Protein AF-A0A656YXF1-F1 (afdb_monomer_lite)

Foldseek 3Di:
DVVVLVVLLVLQLVQQLVCVCVPVQPDPVSVVSSVVSSVVSVVVSVVCVVVVHDSVVVSVVNSVVNPPD

pLDDT: mean 81.11, std 14.17, range [40.72, 95.38]

Secondary structure (DSSP, 8-state):
-HHHHHHHHHHHHHHTS----GGG--SHHHHHHHHHHHHHHHHHHHHHHHTT--HHHHHHHHHTT-TT-

Sequence (69 aa):
KKRSTIEKIFKIAKQVYGVKNLHVYHKEGAYWKIFIGFYFSCLLYQDLKDEKINVDRAVGLFGDNTDVW

Organism: NCBI:txid1698269

Radius of gyration: 12.3 Å; chains: 1; bounding box: 29×26×30 Å

Structure (mmCIF, N/CA/C/O backbone):
data_AF-A0A656YXF1-F1
#
_entry.id   AF-A0A656YXF1-F1
#
loop_
_atom_site.group_PDB
_atom_site.id
_atom_site.type_symbol
_atom_site.label_atom_id
_atom_site.label_alt_id
_atom_site.label_comp_id
_atom_site.label_asym_id
_atom_site.label_entity_id
_atom_site.label_seq_id
_atom_site.pdbx_PDB_ins_code
_atom_site.Cartn_x
_atom_site.Cartn_y
_atom_site.Cartn_z
_atom_site.occupancy
_atom_site.B_iso_or_equiv
_atom_site.auth_seq_id
_atom_site.auth_comp_id
_atom_site.auth_asym_id
_atom_site.auth_atom_id
_atom_site.pdbx_PDB_model_num
ATOM 1 N N . LYS A 1 1 ? -3.891 13.325 10.623 1.00 72.19 1 LYS A N 1
ATOM 2 C CA . LYS A 1 1 ? -4.815 12.412 9.893 1.00 72.19 1 LYS A CA 1
ATOM 3 C C . LYS A 1 1 ? -4.427 12.234 8.419 1.00 72.19 1 LYS A C 1
ATOM 5 O O . LYS A 1 1 ? -4.020 11.137 8.085 1.00 72.19 1 LYS A O 1
ATOM 10 N N . LYS A 1 2 ? -4.448 13.274 7.565 1.00 85.56 2 LYS A N 1
ATOM 11 C CA . LYS A 1 2 ? -4.149 13.142 6.115 1.00 85.56 2 LYS A CA 1
ATOM 12 C C . LYS A 1 2 ? -2.751 12.584 5.785 1.00 85.56 2 LYS A C 1
ATOM 14 O O . LYS A 1 2 ? -2.649 11.690 4.959 1.00 85.56 2 LYS A O 1
ATOM 19 N N . ARG A 1 3 ? -1.696 13.049 6.470 1.00 87.25 3 ARG A N 1
ATOM 20 C CA . ARG A 1 3 ? -0.316 12.557 6.275 1.00 87.25 3 ARG A CA 1
ATOM 21 C C . ARG A 1 3 ? -0.188 11.041 6.473 1.00 87.25 3 ARG A C 1
ATOM 23 O O . ARG A 1 3 ? 0.344 10.365 5.608 1.00 87.25 3 ARG A O 1
ATOM 30 N N . SER A 1 4 ? -0.746 10.513 7.561 1.00 88.38 4 SER A N 1
ATOM 31 C CA . SER A 1 4 ? -0.715 9.073 7.854 1.00 88.38 4 SER A CA 1
ATOM 32 C C . SER A 1 4 ? -1.455 8.247 6.794 1.00 88.38 4 SER A C 1
ATOM 34 O O . SER A 1 4 ? -0.991 7.177 6.416 1.00 88.38 4 SER A O 1
ATOM 36 N N . THR A 1 5 ? -2.570 8.753 6.255 1.00 91.12 5 THR A N 1
ATOM 37 C CA . THR A 1 5 ? -3.263 8.108 5.128 1.00 91.12 5 THR A CA 1
ATOM 38 C C . THR A 1 5 ? -2.371 8.024 3.891 1.00 91.12 5 THR A C 1
ATOM 40 O O . THR A 1 5 ? -2.275 6.969 3.273 1.00 91.12 5 THR A O 1
ATOM 43 N N . ILE A 1 6 ? -1.693 9.123 3.553 1.00 90.56 6 ILE A N 1
ATOM 44 C CA . ILE A 1 6 ? -0.772 9.172 2.413 1.00 90.56 6 ILE A CA 1
ATOM 45 C C . ILE A 1 6 ? 0.377 8.179 2.627 1.00 90.56 6 ILE A C 1
ATOM 47 O O . ILE A 1 6 ? 0.661 7.383 1.740 1.00 90.56 6 ILE A O 1
ATOM 51 N N . GLU A 1 7 ? 0.982 8.149 3.816 1.00 91.94 7 GLU A N 1
ATOM 52 C CA . GLU A 1 7 ? 2.048 7.194 4.157 1.00 91.94 7 GLU A CA 1
ATOM 53 C C . GLU A 1 7 ? 1.597 5.734 3.974 1.00 91.94 7 GLU A C 1
ATOM 55 O O . GLU A 1 7 ? 2.338 4.932 3.405 1.00 91.94 7 GLU A O 1
ATOM 60 N N . LYS A 1 8 ? 0.359 5.398 4.364 1.00 93.12 8 LYS A N 1
ATOM 61 C CA . LYS A 1 8 ? -0.214 4.057 4.161 1.00 93.12 8 LYS A CA 1
ATOM 62 C C . LYS A 1 8 ? -0.410 3.709 2.686 1.00 93.12 8 LYS A C 1
ATOM 64 O O . LYS A 1 8 ? -0.043 2.613 2.276 1.00 93.12 8 LYS A O 1
ATOM 69 N N . ILE A 1 9 ? -0.920 4.639 1.879 1.00 92.88 9 ILE A N 1
ATOM 70 C CA . ILE A 1 9 ? -1.085 4.441 0.428 1.00 92.88 9 ILE A CA 1
ATOM 71 C C . ILE A 1 9 ? 0.275 4.230 -0.248 1.00 92.88 9 ILE A C 1
ATOM 73 O O . ILE A 1 9 ? 0.435 3.311 -1.045 1.00 92.88 9 ILE A O 1
ATOM 77 N N . PHE A 1 10 ? 1.285 5.027 0.111 1.00 90.12 10 PHE A N 1
ATOM 78 C CA . PHE A 1 10 ? 2.648 4.851 -0.401 1.00 90.12 10 PHE A CA 1
ATOM 79 C C . PHE A 1 10 ? 3.261 3.510 0.015 1.00 90.12 10 PHE A C 1
ATOM 81 O O . PHE A 1 10 ? 4.002 2.906 -0.762 1.00 90.12 10 PHE A O 1
ATOM 88 N N . LYS A 1 11 ? 2.960 3.037 1.228 1.00 91.12 11 LYS A N 1
ATOM 89 C CA . LYS A 1 11 ? 3.398 1.723 1.705 1.00 91.12 11 LYS A CA 1
ATOM 90 C C . LYS A 1 11 ? 2.769 0.599 0.877 1.00 91.12 11 LYS A C 1
ATOM 92 O O . LYS A 1 11 ? 3.508 -0.256 0.399 1.00 91.12 11 LYS A O 1
ATOM 97 N N . ILE A 1 12 ? 1.456 0.657 0.629 1.00 91.88 12 ILE A N 1
ATOM 98 C CA . ILE A 1 12 ? 0.745 -0.282 -0.256 1.00 91.88 12 ILE A CA 1
ATOM 99 C C . ILE A 1 12 ? 1.362 -0.269 -1.661 1.00 91.88 12 ILE A C 1
ATOM 101 O O . ILE A 1 12 ? 1.746 -1.319 -2.166 1.00 91.88 12 ILE A O 1
ATOM 105 N N . ALA A 1 13 ? 1.549 0.907 -2.265 1.00 90.06 13 ALA A N 1
ATOM 106 C CA . ALA A 1 13 ? 2.088 1.020 -3.622 1.00 90.06 13 ALA A CA 1
ATOM 107 C C . ALA A 1 13 ? 3.464 0.352 -3.758 1.00 90.06 13 ALA A C 1
ATOM 109 O O . ALA A 1 13 ? 3.724 -0.378 -4.714 1.00 90.06 13 ALA A O 1
ATOM 110 N N . LYS A 1 14 ? 4.347 0.570 -2.779 1.00 87.69 14 LYS A N 1
ATOM 111 C CA . LYS A 1 14 ? 5.706 0.014 -2.782 1.00 87.69 14 LYS A CA 1
ATOM 112 C C . LYS A 1 14 ? 5.744 -1.483 -2.494 1.00 87.69 14 LYS A C 1
ATOM 114 O O . LYS A 1 14 ? 6.540 -2.188 -3.111 1.00 87.69 14 LYS A O 1
ATOM 119 N N . GLN A 1 15 ? 4.960 -1.939 -1.518 1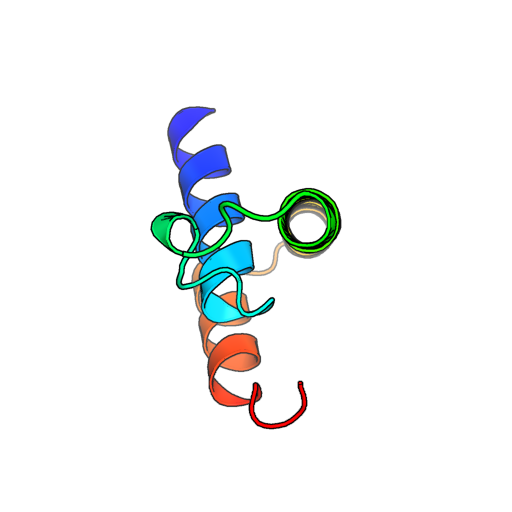.00 88.19 15 GLN A N 1
ATOM 120 C CA . GLN A 1 15 ? 5.063 -3.302 -0.992 1.00 88.19 15 GLN A CA 1
ATOM 121 C C . GLN A 1 15 ? 4.147 -4.287 -1.713 1.00 88.19 15 GLN A C 1
ATOM 123 O O . GLN A 1 15 ? 4.539 -5.433 -1.862 1.00 88.19 15 GLN A O 1
ATOM 128 N N . VAL A 1 16 ? 2.987 -3.843 -2.199 1.00 86.06 16 VAL A N 1
ATOM 129 C CA . VAL A 1 16 ? 1.995 -4.699 -2.867 1.00 86.06 16 VAL A CA 1
ATOM 130 C C . VAL A 1 16 ? 2.086 -4.575 -4.387 1.00 86.06 16 VAL A C 1
ATOM 132 O O . VAL A 1 16 ? 2.100 -5.578 -5.084 1.00 86.06 16 VAL A O 1
ATOM 135 N N . TYR A 1 17 ? 2.199 -3.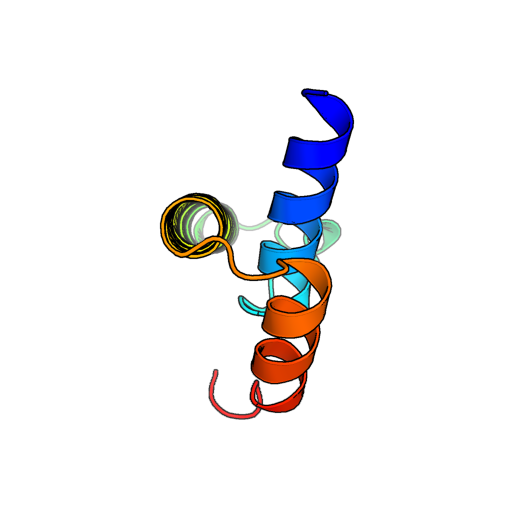352 -4.913 1.00 85.06 17 TYR A N 1
ATOM 136 C CA . TYR A 1 17 ? 2.130 -3.097 -6.361 1.00 85.06 17 TYR A CA 1
ATOM 137 C C . TYR A 1 17 ? 3.489 -2.805 -7.016 1.00 85.06 17 TYR A C 1
ATOM 139 O O . TYR A 1 17 ? 3.549 -2.255 -8.114 1.00 85.06 17 TYR A O 1
ATOM 147 N N . GLY A 1 18 ? 4.599 -3.138 -6.349 1.00 78.75 18 GLY A N 1
ATOM 148 C CA . GLY A 1 18 ? 5.934 -3.103 -6.961 1.00 78.75 18 GLY A CA 1
ATOM 149 C C . GLY A 1 18 ? 6.462 -1.707 -7.320 1.00 78.75 18 GLY A C 1
ATOM 150 O O . GLY A 1 18 ? 7.458 -1.580 -8.035 1.00 78.75 18 GLY A O 1
ATOM 151 N N . VAL A 1 19 ? 5.868 -0.634 -6.787 1.00 82.50 19 VAL A N 1
ATOM 152 C CA . VAL A 1 19 ? 6.254 0.766 -7.052 1.00 82.50 19 VAL A CA 1
ATOM 153 C C . VAL A 1 19 ? 7.513 1.161 -6.240 1.00 82.50 19 VAL A C 1
ATOM 155 O O . VAL A 1 19 ? 7.600 2.229 -5.636 1.00 82.50 19 VAL A O 1
ATOM 158 N N . LYS A 1 20 ? 8.514 0.268 -6.172 1.00 72.81 20 LYS A N 1
ATOM 159 C CA . LYS A 1 20 ? 9.723 0.398 -5.330 1.00 72.81 20 LYS A CA 1
ATOM 160 C C . LYS A 1 20 ? 10.688 1.477 -5.840 1.00 72.81 20 LYS A C 1
ATOM 162 O O . LYS A 1 20 ? 11.237 2.236 -5.045 1.00 72.81 20 LYS A O 1
ATOM 167 N N . ASN A 1 21 ? 10.837 1.595 -7.160 1.00 67.62 21 ASN A N 1
ATOM 168 C CA . ASN A 1 21 ? 11.884 2.399 -7.798 1.00 67.62 21 ASN A CA 1
ATOM 169 C C . ASN A 1 21 ? 11.338 3.611 -8.566 1.00 67.62 21 ASN A C 1
ATOM 171 O O . ASN A 1 21 ? 11.604 3.763 -9.754 1.00 67.62 21 ASN A O 1
ATOM 175 N N . LEU A 1 22 ? 10.606 4.504 -7.880 1.00 63.56 22 LEU A N 1
ATOM 176 C CA . LEU A 1 22 ? 10.043 5.724 -8.492 1.00 63.56 22 LEU A CA 1
ATOM 177 C C . LEU A 1 22 ? 11.074 6.549 -9.282 1.00 63.56 22 LEU A C 1
ATOM 179 O O . LEU A 1 22 ? 10.736 7.140 -10.299 1.00 63.56 22 LEU A O 1
ATOM 183 N N . HIS A 1 23 ? 12.325 6.572 -8.814 1.00 64.06 23 HIS A N 1
ATOM 184 C CA . HIS A 1 23 ? 13.411 7.377 -9.375 1.00 64.06 23 HIS A CA 1
ATOM 185 C C . HIS A 1 23 ? 13.993 6.822 -10.691 1.00 64.06 23 HIS A C 1
ATOM 187 O O . HIS A 1 23 ? 14.678 7.550 -11.399 1.00 64.06 23 HIS A O 1
ATOM 193 N N . VAL A 1 24 ? 13.738 5.552 -11.033 1.00 59.06 24 VAL A N 1
ATOM 194 C CA . VAL A 1 24 ? 14.267 4.907 -12.258 1.00 59.06 24 VAL A CA 1
ATOM 195 C C . VAL A 1 24 ? 13.335 5.134 -13.459 1.00 59.06 24 VAL A C 1
ATOM 197 O O . VAL A 1 24 ? 13.697 4.947 -14.620 1.00 59.06 24 VAL A O 1
ATOM 200 N N . TYR A 1 25 ? 12.113 5.579 -13.188 1.00 58.28 25 TYR A N 1
ATOM 201 C CA . TYR A 1 25 ? 11.018 5.682 -14.139 1.00 58.28 25 TYR A CA 1
ATOM 202 C C . TYR A 1 25 ? 11.003 7.0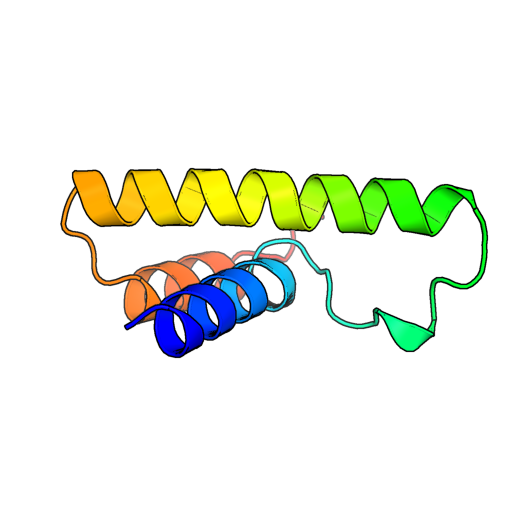39 -14.865 1.00 58.28 25 TYR A C 1
ATOM 204 O O . TYR A 1 25 ? 10.028 7.778 -14.811 1.00 58.28 25 TYR A O 1
ATOM 212 N N . HIS A 1 26 ? 12.093 7.365 -15.565 1.00 56.12 26 HIS A N 1
ATOM 213 C CA . HIS A 1 26 ? 12.227 8.598 -16.361 1.00 56.12 26 HIS A CA 1
ATOM 214 C C . HIS A 1 26 ? 11.736 8.475 -17.820 1.00 56.12 26 HIS A C 1
ATOM 216 O O . HIS A 1 26 ? 11.869 9.419 -18.594 1.00 56.12 26 HIS A O 1
ATOM 222 N N . LYS A 1 27 ? 11.165 7.330 -18.221 1.00 62.22 27 LYS A N 1
ATOM 223 C CA . LYS A 1 27 ? 10.595 7.115 -19.567 1.00 62.22 27 LYS A CA 1
ATOM 224 C C . LYS A 1 27 ? 9.071 7.218 -19.508 1.00 62.22 27 LYS A C 1
ATOM 226 O O . LYS A 1 27 ? 8.480 6.652 -18.598 1.00 62.22 27 LYS A O 1
ATOM 231 N N . GLU A 1 28 ? 8.431 7.878 -20.473 1.00 60.09 28 GLU A N 1
ATOM 232 C CA . GLU A 1 28 ? 6.981 8.173 -20.494 1.00 60.09 28 GLU A CA 1
ATOM 233 C C . GLU A 1 28 ? 6.076 6.981 -20.118 1.00 60.09 28 GLU A C 1
ATOM 235 O O . GLU A 1 28 ? 5.157 7.130 -19.314 1.00 60.09 28 GLU A O 1
ATOM 240 N N . GLY A 1 29 ? 6.386 5.766 -20.588 1.00 62.00 29 GLY A N 1
ATOM 241 C CA . GLY A 1 29 ? 5.621 4.553 -20.251 1.00 62.00 29 GLY A CA 1
ATOM 242 C C . GLY A 1 29 ? 5.661 4.144 -18.770 1.00 62.00 29 GLY A C 1
ATOM 243 O O . GLY A 1 29 ? 4.833 3.358 -18.308 1.00 62.00 29 GLY A O 1
ATOM 244 N N . ALA A 1 30 ? 6.600 4.678 -17.997 1.00 68.38 30 ALA A N 1
ATOM 245 C CA . ALA A 1 30 ? 6.742 4.384 -16.585 1.00 68.38 30 ALA A CA 1
ATOM 246 C C . ALA A 1 30 ? 5.809 5.218 -15.689 1.00 68.38 30 ALA A C 1
ATOM 248 O O . ALA A 1 30 ? 5.403 4.742 -14.627 1.00 68.38 30 ALA A O 1
ATOM 249 N N . TYR A 1 31 ? 5.383 6.402 -16.145 1.00 72.31 31 TYR A N 1
ATOM 250 C CA . TYR A 1 31 ? 4.407 7.223 -15.422 1.00 72.31 31 TYR A CA 1
ATOM 251 C C . TYR A 1 31 ? 3.043 6.535 -15.311 1.00 72.31 31 TYR A C 1
ATOM 253 O O . TYR A 1 31 ? 2.410 6.601 -14.258 1.00 72.31 31 TYR A O 1
ATOM 261 N N . TRP A 1 32 ? 2.610 5.811 -16.348 1.00 76.88 32 TRP A N 1
ATOM 262 C CA . TRP A 1 32 ? 1.342 5.069 -16.318 1.00 76.88 32 TRP A CA 1
ATOM 263 C C . TRP A 1 32 ? 1.362 3.894 -15.351 1.00 76.88 32 TRP A C 1
ATOM 265 O O . TRP A 1 32 ? 0.403 3.704 -14.608 1.00 76.88 32 TRP A O 1
ATOM 275 N N . LYS A 1 33 ? 2.473 3.154 -15.275 1.00 76.06 33 LYS A N 1
ATOM 276 C CA . LYS A 1 33 ? 2.621 2.079 -14.282 1.00 76.06 33 LYS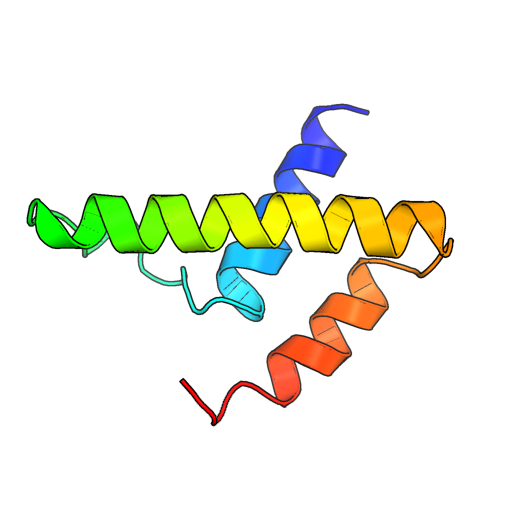 A CA 1
ATOM 277 C C . LYS A 1 33 ? 2.561 2.616 -12.852 1.00 76.06 33 LYS A C 1
ATOM 279 O O . LYS A 1 33 ? 1.895 2.027 -12.006 1.00 76.06 33 LYS A O 1
ATOM 284 N N . ILE A 1 34 ? 3.200 3.760 -12.596 1.00 83.19 34 ILE A N 1
ATOM 285 C CA . ILE A 1 34 ? 3.137 4.434 -11.292 1.00 83.19 34 ILE A CA 1
ATOM 286 C C . ILE A 1 34 ? 1.702 4.869 -10.982 1.00 83.19 34 ILE A C 1
ATOM 288 O O . ILE A 1 34 ? 1.205 4.591 -9.891 1.00 83.19 34 ILE A O 1
ATOM 292 N N . PHE A 1 35 ? 1.031 5.521 -11.935 1.00 85.44 35 PHE A N 1
ATOM 293 C CA . PHE A 1 35 ? -0.348 5.973 -11.768 1.00 85.44 35 PHE A CA 1
ATOM 294 C C . PHE A 1 35 ? -1.284 4.808 -11.427 1.00 85.44 35 PHE A C 1
ATOM 296 O O . PHE A 1 35 ? -2.015 4.882 -10.442 1.00 85.44 35 PHE A O 1
ATOM 303 N N . ILE A 1 36 ? -1.199 3.709 -12.182 1.00 87.44 36 ILE A N 1
ATOM 304 C CA . ILE A 1 36 ? -1.989 2.494 -11.952 1.00 87.44 36 ILE A CA 1
ATOM 305 C C . ILE A 1 36 ? -1.705 1.912 -10.560 1.00 87.44 36 ILE A C 1
ATOM 307 O O . ILE A 1 36 ? -2.641 1.622 -9.814 1.00 87.44 36 ILE A O 1
ATOM 311 N N . GLY A 1 37 ? -0.431 1.803 -10.169 1.00 89.00 37 GLY A N 1
ATOM 312 C CA . GLY A 1 37 ? -0.047 1.301 -8.847 1.00 89.00 37 GLY A CA 1
ATOM 313 C C . GLY A 1 37 ? -0.614 2.148 -7.704 1.00 89.00 37 GLY A C 1
ATOM 314 O O . GLY A 1 37 ? -1.151 1.608 -6.735 1.00 89.00 37 GLY A O 1
ATOM 315 N N . PHE A 1 38 ? -0.570 3.478 -7.821 1.00 90.88 38 PHE A N 1
ATOM 316 C CA . PHE A 1 38 ? -1.178 4.369 -6.828 1.00 90.88 38 PHE A CA 1
ATOM 317 C C . PHE A 1 38 ? -2.706 4.319 -6.833 1.00 90.88 38 PHE A C 1
ATOM 319 O O . PHE A 1 38 ? -3.309 4.345 -5.761 1.00 90.88 38 PHE A O 1
ATOM 326 N N . TYR A 1 39 ? -3.335 4.210 -8.003 1.00 92.69 39 TYR A N 1
ATOM 327 C CA . TYR A 1 39 ? -4.785 4.083 -8.119 1.00 92.69 39 TYR A CA 1
ATOM 328 C C . TYR A 1 39 ? -5.295 2.837 -7.382 1.00 92.69 39 TYR A C 1
ATOM 330 O O . TYR A 1 39 ? -6.144 2.951 -6.495 1.00 92.69 39 TYR A O 1
ATOM 338 N N . PHE A 1 40 ? -4.703 1.669 -7.649 1.00 92.88 40 PHE A N 1
ATOM 339 C CA . PHE A 1 40 ? -5.059 0.438 -6.940 1.00 92.88 40 PHE A CA 1
ATOM 340 C C . PHE A 1 40 ? -4.711 0.492 -5.451 1.00 92.88 40 PHE A C 1
ATOM 342 O O . PHE A 1 40 ? -5.475 -0.002 -4.627 1.00 92.88 40 PHE A O 1
ATOM 349 N N . SER A 1 41 ? -3.628 1.176 -5.074 1.00 93.44 41 SER A N 1
ATOM 350 C CA . SER A 1 41 ? -3.298 1.396 -3.659 1.00 93.44 41 SER A CA 1
ATOM 351 C C . SER A 1 41 ? -4.374 2.184 -2.916 1.00 93.44 41 SER A C 1
ATOM 353 O O . SER A 1 41 ? -4.681 1.878 -1.765 1.00 93.44 41 SER A O 1
ATOM 355 N N . CYS A 1 42 ? -4.964 3.190 -3.566 1.00 95.06 42 CYS A N 1
ATOM 356 C CA . CYS A 1 42 ? -6.080 3.950 -3.011 1.00 95.06 42 CYS A CA 1
ATOM 357 C C . CYS A 1 42 ? -7.347 3.099 -2.881 1.00 95.06 42 CYS A C 1
ATOM 359 O O . CYS A 1 42 ? -8.058 3.251 -1.888 1.00 95.06 42 CYS A O 1
ATOM 361 N N . LEU A 1 43 ? -7.640 2.236 -3.860 1.00 95.38 43 LEU A N 1
ATOM 362 C CA . LEU A 1 43 ? -8.784 1.321 -3.801 1.00 95.38 43 LEU A CA 1
ATOM 363 C C . LEU A 1 43 ? -8.618 0.306 -2.670 1.00 95.38 43 LEU A C 1
ATOM 365 O O . LEU A 1 43 ? -9.484 0.223 -1.806 1.00 95.38 43 LEU A O 1
ATOM 369 N N . LEU A 1 44 ? -7.467 -0.370 -2.600 1.00 93.56 44 LEU A N 1
ATOM 370 C CA . LEU A 1 44 ? -7.180 -1.335 -1.540 1.00 93.56 44 LEU A CA 1
ATOM 371 C C . LEU A 1 44 ? -7.215 -0.680 -0.154 1.00 93.56 44 LEU A C 1
ATOM 373 O O . LEU A 1 44 ? -7.736 -1.250 0.796 1.00 93.56 44 LEU A O 1
ATOM 377 N N . TYR A 1 45 ? -6.693 0.542 -0.018 1.00 94.56 45 TYR A N 1
ATOM 378 C CA . TYR A 1 45 ? -6.770 1.269 1.249 1.00 94.56 45 TYR A CA 1
ATOM 379 C C . TYR A 1 45 ? -8.215 1.571 1.681 1.00 94.56 45 TYR A C 1
ATOM 381 O O . TYR A 1 45 ? -8.510 1.515 2.875 1.00 94.56 45 TYR A O 1
ATOM 389 N N . GLN A 1 46 ? -9.089 1.937 0.737 1.00 94.69 46 GLN A N 1
ATOM 390 C CA . GLN A 1 46 ? -10.505 2.194 1.018 1.00 94.69 46 GLN A CA 1
ATOM 391 C C . GLN A 1 46 ? -11.211 0.909 1.442 1.00 94.69 46 GLN A C 1
ATOM 393 O O . GLN A 1 46 ? -11.799 0.884 2.517 1.00 94.69 46 GLN A O 1
ATOM 398 N N . ASP A 1 47 ? -11.025 -0.163 0.676 1.00 94.75 47 ASP A N 1
ATOM 399 C CA . ASP A 1 47 ? -11.612 -1.477 0.937 1.00 94.75 47 ASP A CA 1
ATOM 400 C C . ASP A 1 47 ? -11.221 -2.021 2.322 1.00 94.75 47 ASP A C 1
ATOM 402 O O . ASP A 1 47 ? -12.069 -2.303 3.166 1.00 94.75 47 ASP A O 1
ATOM 406 N N . LEU A 1 48 ? -9.920 -2.011 2.642 1.00 93.19 48 LEU A N 1
ATOM 407 C CA . LEU A 1 48 ? -9.425 -2.426 3.959 1.00 93.19 48 LEU A CA 1
ATOM 408 C C . LEU A 1 48 ? -10.005 -1.586 5.100 1.00 93.19 48 LEU A C 1
ATOM 410 O O . LEU A 1 48 ? -10.178 -2.079 6.214 1.00 93.19 48 LEU A O 1
ATOM 414 N N . LYS A 1 49 ? -10.265 -0.301 4.858 1.00 92.88 49 LYS A N 1
ATOM 415 C CA . LYS A 1 49 ? -10.834 0.585 5.871 1.00 92.88 49 LYS A CA 1
ATOM 416 C C . LYS A 1 49 ? -12.324 0.310 6.075 1.00 92.88 49 LYS A C 1
ATOM 418 O O . LYS A 1 49 ? -12.768 0.349 7.226 1.00 92.88 49 LYS A O 1
ATOM 423 N N . ASP A 1 50 ? -13.057 0.041 5.003 1.00 94.50 50 ASP A N 1
ATOM 424 C CA . ASP A 1 50 ? -14.489 -0.258 5.039 1.00 94.50 50 ASP A CA 1
ATOM 425 C C . ASP A 1 50 ? -14.744 -1.606 5.733 1.00 94.50 50 ASP A C 1
ATOM 427 O O . ASP A 1 50 ? -15.573 -1.683 6.643 1.00 94.50 50 ASP A O 1
ATOM 431 N N . GLU A 1 51 ? -13.901 -2.603 5.456 1.00 93.62 51 GLU A N 1
ATOM 432 C CA . GLU A 1 51 ? -13.881 -3.910 6.134 1.00 93.62 51 GLU A CA 1
ATOM 433 C C . GLU A 1 51 ? -13.272 -3.867 7.554 1.00 93.62 51 GLU A C 1
ATOM 435 O O . GLU A 1 51 ? -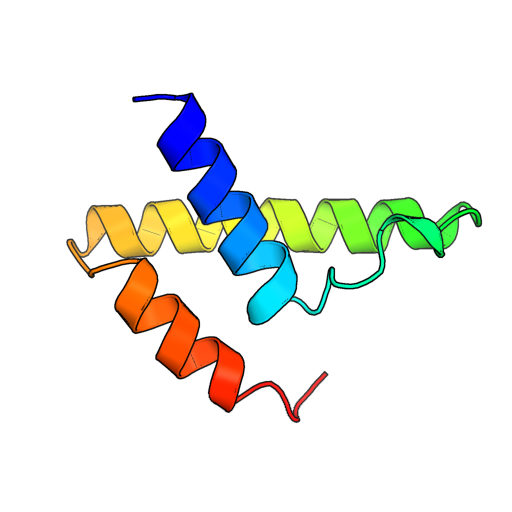13.191 -4.877 8.255 1.00 93.62 51 GLU A O 1
ATOM 440 N N . LYS A 1 52 ? -12.828 -2.689 8.022 1.00 91.31 52 LYS A N 1
ATOM 441 C CA . LYS A 1 52 ? -12.171 -2.477 9.332 1.00 91.31 52 LYS A CA 1
ATOM 442 C C . LYS A 1 52 ? -10.932 -3.358 9.550 1.00 91.31 52 LYS A C 1
ATOM 444 O O . LYS A 1 52 ? -10.560 -3.668 10.686 1.00 91.31 52 LYS A O 1
ATOM 449 N N . ILE A 1 53 ? -10.254 -3.717 8.468 1.00 90.56 53 ILE A N 1
ATOM 450 C CA . ILE A 1 53 ? -9.023 -4.498 8.476 1.00 90.56 53 ILE A CA 1
ATOM 451 C C . ILE 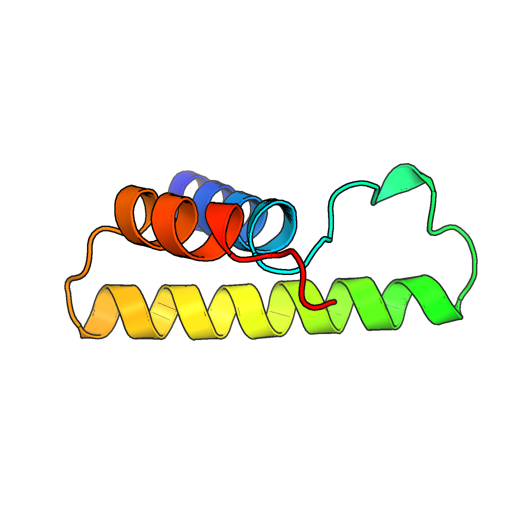A 1 53 ? -7.836 -3.586 8.802 1.00 90.56 53 ILE A C 1
ATOM 453 O O . ILE A 1 53 ? -7.725 -2.435 8.369 1.00 90.56 53 ILE A O 1
ATOM 457 N N . ASN A 1 54 ? -6.890 -4.110 9.582 1.00 90.31 54 ASN A N 1
ATOM 458 C CA . ASN A 1 54 ? -5.651 -3.400 9.858 1.00 90.31 54 ASN A CA 1
ATOM 459 C C . ASN A 1 54 ? -4.772 -3.344 8.595 1.00 90.31 54 ASN A C 1
ATOM 461 O O . ASN A 1 54 ? -4.211 -4.353 8.171 1.00 90.31 54 ASN A O 1
ATOM 465 N N . VAL A 1 55 ? -4.620 -2.138 8.042 1.00 88.88 55 VAL A N 1
ATOM 466 C CA . VAL A 1 55 ? -3.849 -1.881 6.816 1.00 88.88 55 VAL A CA 1
ATOM 467 C C . VAL A 1 55 ? -2.405 -2.375 6.908 1.00 88.88 55 VAL A C 1
ATOM 469 O O . VAL A 1 55 ? -1.912 -2.972 5.961 1.00 88.88 55 VAL A O 1
ATOM 472 N N . ASP A 1 56 ? -1.720 -2.171 8.034 1.00 87.94 56 ASP A N 1
ATOM 473 C CA . ASP A 1 56 ? -0.319 -2.579 8.170 1.00 87.94 56 ASP A CA 1
ATOM 474 C C . ASP A 1 56 ? -0.160 -4.103 8.165 1.00 87.94 56 ASP A C 1
ATOM 476 O O . ASP A 1 56 ? 0.790 -4.617 7.575 1.00 87.94 56 ASP A O 1
ATOM 480 N N . ARG A 1 57 ? -1.119 -4.822 8.761 1.00 87.50 57 ARG A N 1
ATOM 481 C CA . ARG A 1 57 ? -1.165 -6.290 8.731 1.00 87.50 57 ARG A CA 1
ATOM 482 C C . ARG A 1 57 ? -1.483 -6.818 7.334 1.00 87.50 57 ARG A C 1
ATOM 484 O O . ARG A 1 57 ? -0.826 -7.747 6.878 1.00 87.50 57 ARG A O 1
ATOM 491 N N . ALA A 1 58 ? -2.469 -6.224 6.663 1.00 88.31 58 ALA A N 1
ATOM 492 C CA . ALA A 1 58 ? -2.862 -6.618 5.313 1.00 88.31 58 ALA A CA 1
ATOM 493 C C . ALA A 1 58 ? -1.718 -6.413 4.313 1.00 88.31 58 ALA A C 1
ATOM 495 O O . ALA A 1 58 ? -1.401 -7.311 3.542 1.00 88.31 58 ALA A O 1
ATOM 496 N N . VAL A 1 59 ? -1.037 -5.267 4.382 1.00 88.38 59 VAL A N 1
ATOM 497 C CA . VAL A 1 59 ? 0.119 -4.985 3.524 1.00 88.38 59 VAL A CA 1
ATOM 498 C C . VAL A 1 59 ? 1.251 -5.987 3.739 1.00 88.38 59 VAL A C 1
ATOM 500 O O . VAL A 1 59 ? 1.853 -6.397 2.755 1.00 88.38 59 VAL A O 1
ATOM 503 N N . GLY A 1 60 ? 1.526 -6.400 4.983 1.00 86.06 60 GLY A N 1
ATOM 504 C CA . GLY A 1 60 ? 2.513 -7.453 5.250 1.00 86.06 60 GLY A CA 1
ATOM 505 C C . GLY A 1 60 ? 2.155 -8.765 4.547 1.00 86.06 60 GLY A C 1
ATOM 506 O O . GLY A 1 60 ? 2.954 -9.291 3.784 1.00 86.06 60 GLY A O 1
ATOM 507 N N . LEU A 1 61 ? 0.909 -9.221 4.708 1.00 85.88 61 LEU A N 1
ATOM 508 C CA . LEU A 1 61 ? 0.417 -10.455 4.080 1.00 85.88 61 LEU A CA 1
ATOM 509 C C . LEU A 1 61 ? 0.443 -10.410 2.546 1.00 85.88 61 LEU A C 1
ATOM 511 O O . LEU A 1 61 ? 0.776 -11.402 1.903 1.00 85.88 61 LEU A O 1
ATOM 515 N N . PHE A 1 62 ? 0.069 -9.276 1.951 1.00 84.31 62 PHE A N 1
ATOM 516 C CA . PHE A 1 62 ? 0.081 -9.124 0.497 1.00 84.31 62 PHE A CA 1
ATOM 517 C C . PHE A 1 62 ? 1.495 -8.950 -0.055 1.00 84.31 62 PHE A C 1
ATOM 519 O O . PHE A 1 62 ? 1.788 -9.476 -1.122 1.00 84.31 62 PHE A O 1
ATOM 526 N N . GLY A 1 63 ? 2.366 -8.239 0.664 1.00 75.69 63 GLY A N 1
ATOM 527 C CA . GLY A 1 63 ? 3.751 -8.002 0.264 1.00 75.69 63 GLY A CA 1
ATOM 528 C C . GLY A 1 63 ? 4.591 -9.278 0.218 1.00 75.69 63 GLY A C 1
ATOM 529 O O . GLY A 1 63 ? 5.390 -9.433 -0.704 1.00 75.69 63 GLY A O 1
ATOM 530 N N . ASP A 1 64 ? 4.360 -10.214 1.140 1.00 65.56 64 ASP A N 1
ATOM 531 C CA . ASP A 1 64 ? 5.071 -11.501 1.186 1.00 65.56 64 ASP A CA 1
ATOM 532 C C . ASP A 1 64 ? 4.648 -12.470 0.059 1.00 65.56 64 ASP A C 1
ATOM 534 O O . ASP A 1 64 ? 5.356 -13.429 -0.227 1.00 65.56 64 ASP A O 1
ATOM 538 N N . ASN A 1 65 ? 3.533 -12.191 -0.629 1.00 58.03 65 ASN A N 1
ATOM 539 C CA . ASN A 1 65 ? 2.999 -12.981 -1.747 1.00 58.03 65 ASN A CA 1
ATOM 540 C C . ASN A 1 65 ? 3.243 -12.331 -3.128 1.00 58.03 65 ASN A C 1
ATOM 542 O O . ASN A 1 65 ? 2.550 -12.653 -4.090 1.00 58.03 65 ASN A O 1
ATOM 546 N N . THR A 1 66 ? 4.193 -11.397 -3.258 1.00 54.16 66 THR A N 1
ATOM 547 C CA . THR A 1 66 ? 4.401 -10.612 -4.499 1.00 54.16 66 THR A CA 1
ATOM 548 C C . THR A 1 66 ? 5.253 -11.283 -5.582 1.00 54.16 66 THR A C 1
ATOM 550 O O . THR A 1 66 ? 5.600 -10.627 -6.559 1.00 54.16 66 THR A O 1
ATOM 553 N N . ASP A 1 67 ? 5.516 -12.588 -5.494 1.00 49.81 67 ASP A N 1
ATOM 554 C CA . ASP A 1 67 ? 6.272 -13.362 -6.502 1.00 49.81 67 ASP A CA 1
ATOM 555 C C . ASP A 1 67 ? 5.505 -13.572 -7.837 1.00 49.81 67 ASP A C 1
ATOM 557 O O . ASP A 1 67 ? 5.802 -14.472 -8.617 1.00 49.81 67 ASP A O 1
ATOM 561 N N . VAL A 1 68 ? 4.469 -12.764 -8.097 1.00 41.91 68 VAL A N 1
ATOM 562 C CA . VAL A 1 68 ? 3.467 -12.974 -9.160 1.00 41.91 68 VAL A CA 1
ATOM 563 C C . VAL A 1 68 ? 3.313 -11.772 -10.108 1.00 41.91 68 VAL A C 1
ATOM 565 O O . VAL A 1 68 ? 2.345 -11.722 -10.865 1.00 41.91 68 VAL A O 1
ATOM 568 N N . TRP A 1 69 ? 4.239 -10.804 -10.095 1.00 40.72 69 TRP A N 1
ATOM 569 C CA . TRP A 1 69 ? 4.226 -9.651 -11.015 1.00 40.72 69 TRP A CA 1
ATOM 570 C C . TRP A 1 69 ? 5.555 -9.420 -11.731 1.00 40.72 69 TRP A C 1
ATOM 572 O O . TRP A 1 69 ? 6.584 -9.260 -11.038 1.00 40.72 69 TRP A O 1
#